Protein AF-M1MSL9-F1 (afdb_monomer_lite)

Structure (mmCIF, N/CA/C/O backbone):
data_AF-M1MSL9-F1
#
_entry.id   AF-M1MSL9-F1
#
loop_
_atom_site.group_PDB
_atom_site.id
_atom_site.type_symbol
_atom_site.label_atom_id
_atom_site.label_alt_id
_atom_site.label_comp_id
_atom_site.label_asym_id
_atom_site.label_entity_id
_atom_site.label_seq_id
_atom_site.pdbx_PDB_ins_code
_atom_site.Cartn_x
_atom_site.Cartn_y
_atom_site.Cartn_z
_atom_site.occupancy
_atom_site.B_iso_or_equiv
_atom_site.auth_seq_id
_atom_site.auth_comp_id
_atom_site.auth_asym_id
_atom_site.auth_atom_id
_atom_site.pdbx_PDB_model_num
ATOM 1 N N . MET A 1 1 ? 29.191 11.723 8.429 1.00 68.50 1 MET A N 1
ATOM 2 C CA . MET A 1 1 ? 28.487 12.866 7.803 1.00 68.50 1 MET A CA 1
ATOM 3 C C . MET A 1 1 ? 27.705 12.462 6.558 1.00 68.50 1 MET A C 1
ATOM 5 O O . MET A 1 1 ? 26.496 12.609 6.571 1.00 68.50 1 MET A O 1
ATOM 9 N N . GLU A 1 2 ? 28.345 11.982 5.485 1.00 81.06 2 GLU A N 1
ATOM 10 C CA . GLU A 1 2 ? 27.638 11.564 4.255 1.00 81.06 2 GLU A CA 1
ATOM 11 C C . GLU A 1 2 ? 26.978 10.184 4.389 1.00 81.06 2 GLU A C 1
ATOM 13 O O . GLU A 1 2 ? 25.802 10.042 4.078 1.00 81.06 2 GLU A O 1
ATOM 18 N N . GLU A 1 3 ? 27.691 9.213 4.961 1.00 82.44 3 GLU A N 1
ATOM 19 C CA . GLU A 1 3 ? 27.155 7.883 5.294 1.00 82.44 3 GLU A CA 1
ATOM 20 C C . GLU A 1 3 ? 25.954 7.958 6.240 1.00 82.44 3 GLU A C 1
ATOM 22 O O . GLU A 1 3 ? 24.895 7.439 5.923 1.00 82.44 3 GLU A O 1
ATOM 27 N N . GLU A 1 4 ? 26.084 8.685 7.354 1.00 83.00 4 GLU A N 1
ATOM 28 C CA . GLU A 1 4 ? 24.986 8.872 8.315 1.00 83.00 4 GLU A CA 1
ATOM 29 C C . GLU A 1 4 ? 23.752 9.490 7.653 1.00 83.00 4 GLU A C 1
ATOM 31 O O . GLU A 1 4 ? 22.634 9.065 7.915 1.00 83.00 4 GLU A O 1
ATOM 36 N N . ARG A 1 5 ? 23.943 10.472 6.764 1.00 84.81 5 ARG A N 1
ATOM 37 C CA . ARG A 1 5 ? 22.840 11.092 6.027 1.00 84.81 5 ARG A CA 1
ATOM 38 C C . ARG A 1 5 ? 22.150 10.088 5.104 1.00 84.81 5 ARG A C 1
ATOM 40 O O . ARG A 1 5 ? 20.929 10.099 5.042 1.00 84.81 5 ARG A O 1
ATOM 47 N N . ASN A 1 6 ? 22.906 9.242 4.408 1.00 84.81 6 ASN A N 1
ATOM 48 C CA . ASN A 1 6 ? 22.334 8.223 3.528 1.00 84.81 6 ASN A CA 1
ATOM 49 C C . ASN A 1 6 ? 21.569 7.162 4.330 1.00 84.81 6 ASN A C 1
ATOM 51 O O . ASN A 1 6 ? 20.435 6.865 3.984 1.00 84.81 6 ASN A O 1
ATOM 55 N N . THR A 1 7 ? 22.114 6.692 5.456 1.00 84.25 7 THR A N 1
ATOM 56 C CA . THR A 1 7 ? 21.397 5.775 6.359 1.00 84.25 7 THR A CA 1
ATOM 57 C C . THR A 1 7 ? 20.079 6.376 6.847 1.00 84.25 7 THR A C 1
ATOM 59 O O . THR A 1 7 ? 19.045 5.722 6.789 1.00 84.25 7 THR A O 1
ATOM 62 N N . TYR A 1 8 ? 20.090 7.646 7.261 1.00 82.62 8 TYR A N 1
ATOM 63 C CA . TYR A 1 8 ? 18.867 8.346 7.663 1.00 82.62 8 TYR A CA 1
ATOM 64 C C . TYR A 1 8 ? 17.841 8.464 6.526 1.00 82.62 8 TYR A C 1
ATOM 66 O O . TYR A 1 8 ? 16.642 8.429 6.785 1.00 82.62 8 TYR A O 1
ATOM 74 N N . LEU A 1 9 ? 18.288 8.649 5.281 1.00 83.56 9 LEU A N 1
ATOM 75 C CA . LEU A 1 9 ? 17.396 8.735 4.123 1.00 83.56 9 LEU A CA 1
ATOM 76 C C . LEU A 1 9 ? 16.785 7.377 3.779 1.00 83.56 9 LEU A C 1
ATOM 78 O O . LEU A 1 9 ? 15.585 7.320 3.530 1.00 83.56 9 LEU A O 1
ATOM 82 N N . ASP A 1 10 ? 17.570 6.304 3.836 1.00 80.19 10 ASP A N 1
ATOM 83 C CA . ASP A 1 10 ? 17.085 4.946 3.588 1.00 80.19 10 ASP A CA 1
ATOM 84 C C . ASP A 1 10 ? 16.043 4.533 4.638 1.00 80.19 10 ASP A C 1
ATOM 86 O O . ASP A 1 10 ? 14.982 4.017 4.288 1.00 80.19 10 ASP A O 1
ATOM 90 N N . GLU A 1 11 ? 16.290 4.841 5.917 1.00 78.38 11 GLU A N 1
ATOM 91 C CA . GLU A 1 11 ? 15.354 4.566 7.020 1.00 78.38 11 GLU A CA 1
ATOM 92 C C . GLU A 1 11 ? 14.036 5.349 6.911 1.00 78.38 11 GLU A C 1
ATOM 94 O O . GLU A 1 11 ? 12.995 4.891 7.387 1.00 78.38 11 GLU A O 1
ATOM 99 N N . LEU A 1 12 ? 14.068 6.532 6.296 1.00 81.69 12 LEU A N 1
ATOM 100 C CA . LEU A 1 12 ? 12.887 7.366 6.065 1.00 81.69 12 LEU A CA 1
ATOM 101 C C . LEU A 1 12 ? 12.241 7.121 4.698 1.00 81.69 12 LEU A C 1
ATOM 103 O O . LEU A 1 12 ? 11.168 7.672 4.434 1.00 81.69 12 LEU A O 1
ATOM 107 N N . SER A 1 13 ? 12.875 6.326 3.832 1.00 82.81 13 SER A N 1
ATOM 108 C CA . SER A 1 13 ? 12.380 6.078 2.484 1.00 82.81 13 SER A CA 1
ATOM 109 C C . SER A 1 13 ? 11.033 5.349 2.523 1.00 82.81 13 SER A C 1
ATOM 111 O O . SER A 1 13 ? 10.752 4.484 3.365 1.00 82.81 13 SER A O 1
ATOM 113 N N . GLY A 1 14 ? 10.148 5.732 1.603 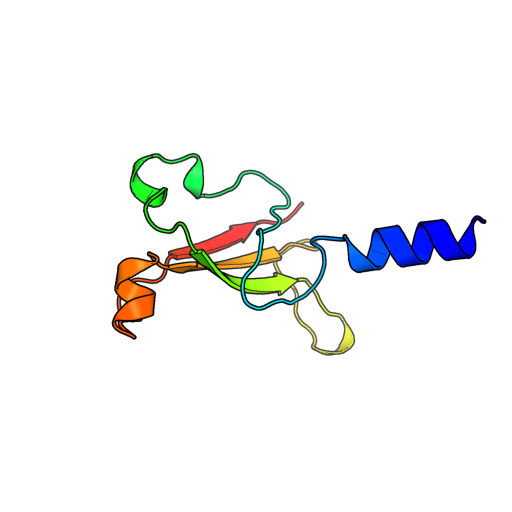1.00 84.12 14 GLY A N 1
ATOM 114 C CA . GLY A 1 14 ? 8.881 5.038 1.377 1.00 84.12 14 GLY A CA 1
ATOM 115 C C . GLY A 1 14 ? 9.026 3.805 0.473 1.00 84.12 14 GLY A C 1
ATOM 116 O O . GLY A 1 14 ? 8.036 3.107 0.242 1.00 84.12 14 GLY A O 1
ATOM 117 N N . ASP A 1 15 ? 10.241 3.553 -0.013 1.00 86.75 15 ASP A N 1
ATOM 118 C CA . ASP A 1 15 ? 10.565 2.591 -1.063 1.00 86.75 15 ASP A CA 1
ATOM 119 C C . ASP A 1 15 ? 10.513 1.147 -0.541 1.00 86.75 15 ASP A C 1
ATOM 121 O O . ASP A 1 15 ? 10.565 0.887 0.670 1.00 86.75 15 ASP A O 1
ATOM 125 N N . GLY A 1 16 ? 10.385 0.187 -1.452 1.00 91.62 16 GLY A N 1
ATOM 126 C CA . GLY A 1 16 ? 10.395 -1.230 -1.121 1.00 91.62 16 GLY A CA 1
ATOM 127 C C . GLY A 1 16 ? 9.064 -1.786 -0.606 1.00 91.62 16 GLY A C 1
ATOM 128 O O . GLY A 1 16 ? 8.064 -1.086 -0.382 1.00 91.62 16 GLY A O 1
ATOM 129 N N . CYS A 1 17 ? 9.063 -3.107 -0.418 1.00 94.44 17 CYS A N 1
ATOM 130 C CA . CYS A 1 17 ? 7.912 -3.858 0.073 1.00 94.44 17 CYS A CA 1
ATOM 131 C C . CYS A 1 17 ? 7.637 -3.562 1.555 1.00 94.44 17 CYS A C 1
ATOM 133 O O . CYS A 1 17 ? 8.550 -3.577 2.381 1.00 94.44 17 CYS A O 1
ATOM 135 N N . ARG A 1 18 ? 6.368 -3.338 1.921 1.00 94.50 18 ARG A N 1
ATOM 136 C CA . ARG A 1 18 ? 5.987 -2.968 3.298 1.00 94.50 18 ARG A CA 1
ATOM 137 C C . ARG A 1 18 ? 4.542 -3.291 3.648 1.00 94.50 18 ARG A C 1
ATOM 139 O O . ARG A 1 18 ? 3.682 -3.400 2.780 1.00 94.50 18 ARG A O 1
ATOM 146 N N . ILE A 1 19 ? 4.282 -3.383 4.949 1.00 97.06 19 ILE A N 1
ATOM 147 C CA . ILE A 1 19 ? 2.948 -3.512 5.542 1.00 97.06 19 ILE A CA 1
ATOM 148 C C . ILE A 1 19 ? 2.662 -2.230 6.321 1.00 97.06 19 ILE A C 1
ATOM 150 O O . ILE A 1 19 ? 3.456 -1.845 7.181 1.00 97.06 19 ILE A O 1
ATOM 154 N N . GLY A 1 20 ? 1.526 -1.584 6.057 1.00 95.62 20 GLY A N 1
ATOM 155 C CA . GLY A 1 20 ? 1.202 -0.309 6.695 1.00 95.62 20 GLY A CA 1
ATOM 156 C C . GLY A 1 20 ? 2.077 0.860 6.232 1.00 95.62 20 GLY A C 1
ATOM 157 O O . GLY A 1 20 ? 2.847 0.765 5.278 1.00 95.62 20 GLY A O 1
ATOM 158 N N . GLY A 1 21 ? 1.949 1.985 6.937 1.00 93.50 21 GLY A N 1
ATOM 159 C CA . GLY A 1 21 ? 2.664 3.221 6.622 1.00 93.50 21 GLY A CA 1
ATOM 160 C C . GLY A 1 21 ? 2.023 4.023 5.486 1.00 93.50 21 GLY A C 1
ATOM 161 O O . GLY A 1 21 ? 0.840 3.866 5.179 1.00 93.50 21 GLY A O 1
ATOM 162 N N . TYR A 1 22 ? 2.810 4.919 4.890 1.00 94.19 22 TYR A N 1
ATOM 163 C CA . TYR A 1 22 ? 2.385 5.736 3.754 1.00 94.19 22 TYR A CA 1
ATOM 164 C C . TYR A 1 22 ? 2.771 5.056 2.434 1.00 94.19 22 TYR A C 1
ATOM 166 O O . TYR A 1 22 ? 3.904 4.583 2.327 1.00 94.19 22 TYR A O 1
ATOM 174 N N . PRO A 1 23 ? 1.858 4.996 1.446 1.00 95.44 23 PRO A N 1
ATOM 175 C CA . PRO A 1 23 ? 2.147 4.393 0.151 1.00 95.44 23 PRO A CA 1
ATOM 176 C C . PRO A 1 23 ? 3.013 5.293 -0.730 1.00 95.44 23 PRO A C 1
ATOM 178 O O . PRO A 1 23 ? 2.919 6.521 -0.654 1.00 95.44 23 PRO A O 1
ATOM 181 N N . ILE A 1 24 ? 3.758 4.655 -1.625 1.00 95.31 24 ILE A N 1
ATOM 182 C CA . ILE A 1 24 ? 4.376 5.265 -2.801 1.00 95.31 24 ILE A CA 1
ATOM 183 C C . ILE A 1 24 ? 3.590 4.882 -4.059 1.00 95.31 24 ILE A C 1
ATOM 185 O O . ILE A 1 24 ? 2.996 3.804 -4.132 1.00 95.31 24 ILE A O 1
ATOM 189 N N . PHE A 1 25 ? 3.602 5.798 -5.027 1.00 95.44 25 PHE A N 1
ATOM 190 C CA . PHE A 1 25 ? 3.063 5.652 -6.376 1.00 95.44 25 PHE A CA 1
ATOM 191 C C . PHE A 1 25 ? 4.104 6.177 -7.365 1.00 95.44 25 PHE A C 1
ATOM 193 O O . PHE A 1 25 ? 4.770 7.174 -7.066 1.00 95.44 25 PHE A O 1
ATOM 200 N N . VAL A 1 26 ? 4.236 5.538 -8.526 1.00 94.81 26 VAL A N 1
ATOM 201 C CA . VAL A 1 26 ? 5.084 6.056 -9.612 1.00 94.81 26 VAL A CA 1
ATOM 202 C C . VAL A 1 26 ? 4.355 7.162 -10.380 1.00 94.81 26 VAL A C 1
ATOM 204 O O . VAL A 1 26 ? 4.970 8.131 -10.826 1.00 94.81 26 VAL A O 1
ATOM 207 N N . GLN A 1 27 ? 3.033 7.039 -10.500 1.00 94.56 27 GLN A N 1
ATOM 208 C CA . GLN A 1 27 ? 2.147 8.007 -11.134 1.00 94.56 27 GLN A CA 1
ATOM 209 C C . GLN A 1 27 ? 1.262 8.687 -10.074 1.00 94.56 27 GLN A C 1
ATOM 211 O O . GLN A 1 27 ? 1.759 9.283 -9.117 1.00 94.56 27 GLN A O 1
ATOM 216 N N . TYR A 1 28 ? -0.060 8.641 -10.253 1.00 93.75 28 TYR A N 1
ATOM 217 C CA . TYR A 1 28 ? -1.038 9.246 -9.357 1.00 93.75 28 TYR A CA 1
ATOM 218 C C . TYR A 1 28 ? -1.681 8.184 -8.473 1.00 93.75 28 TYR A C 1
ATOM 220 O O . TYR A 1 28 ? -2.079 7.116 -8.936 1.00 93.75 28 TYR A O 1
ATOM 228 N N . GLY A 1 29 ? -1.850 8.506 -7.191 1.00 93.31 29 GLY A N 1
ATOM 229 C CA . GLY A 1 29 ? -2.523 7.607 -6.265 1.00 93.31 29 GLY A CA 1
ATOM 230 C C . GLY A 1 29 ? -4.010 7.437 -6.617 1.00 93.31 29 GLY A C 1
ATOM 231 O O . GLY A 1 29 ? -4.696 8.423 -6.896 1.00 93.31 29 GLY A O 1
ATOM 232 N N . PRO A 1 30 ? -4.586 6.227 -6.487 1.00 92.94 30 PRO A N 1
ATOM 233 C CA . PRO A 1 30 ? -5.987 5.964 -6.843 1.00 92.94 30 PRO A CA 1
ATOM 234 C C . PRO A 1 30 ? -6.976 6.772 -5.984 1.00 92.94 30 PRO A C 1
ATOM 236 O O . PRO A 1 30 ? -8.119 7.001 -6.370 1.00 92.94 30 PRO A O 1
ATOM 239 N N . ARG A 1 31 ? -6.529 7.244 -4.814 1.00 93.44 31 ARG A N 1
ATOM 240 C CA . ARG A 1 31 ? -7.320 8.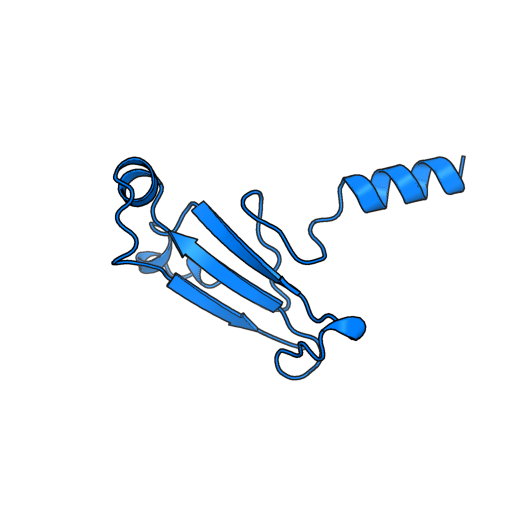012 -3.838 1.00 93.44 31 ARG A CA 1
ATOM 241 C C . ARG A 1 31 ? -7.469 9.494 -4.198 1.00 93.44 31 ARG A C 1
ATOM 243 O O . ARG A 1 31 ? -8.083 10.245 -3.440 1.00 93.44 31 ARG A O 1
ATOM 250 N N . GLU A 1 32 ? -6.938 9.925 -5.343 1.00 93.12 32 GLU A N 1
ATOM 251 C CA . GLU A 1 32 ? -7.353 11.188 -5.963 1.00 93.12 32 GLU A CA 1
ATOM 252 C C . GLU A 1 32 ? -8.829 11.147 -6.380 1.00 93.12 32 GLU A C 1
ATOM 254 O O . GLU A 1 32 ? -9.520 12.163 -6.285 1.00 93.12 32 GLU A O 1
ATOM 259 N N . ASN A 1 33 ? -9.343 9.960 -6.733 1.00 94.06 33 ASN A N 1
ATOM 260 C CA . ASN A 1 33 ? -10.775 9.727 -6.858 1.00 94.06 33 ASN A CA 1
ATOM 261 C C . ASN A 1 33 ? -11.432 9.776 -5.468 1.00 94.06 33 ASN A C 1
ATOM 263 O O . ASN A 1 33 ? -11.100 8.989 -4.578 1.00 94.06 33 ASN A O 1
ATOM 267 N N . GLU A 1 34 ? -12.394 10.685 -5.293 1.00 94.94 34 GLU A N 1
ATOM 268 C CA . GLU A 1 34 ? -13.078 10.902 -4.017 1.00 94.94 34 GLU A CA 1
ATOM 269 C C . GLU A 1 34 ? -13.791 9.651 -3.495 1.00 94.94 34 GLU A C 1
ATOM 271 O O . GLU A 1 34 ? -13.808 9.425 -2.286 1.00 94.94 34 GLU A O 1
ATOM 276 N N . GLU A 1 35 ? -14.306 8.803 -4.389 1.00 94.94 35 GLU A N 1
ATOM 277 C CA . GLU A 1 35 ? -14.978 7.547 -4.033 1.00 94.94 35 GLU A CA 1
ATOM 278 C C . GLU A 1 35 ? -14.016 6.518 -3.423 1.00 94.94 35 GLU A C 1
ATOM 280 O O . GLU A 1 35 ? -14.434 5.646 -2.665 1.00 94.94 35 GLU A O 1
ATOM 285 N N . LEU A 1 36 ? -12.718 6.629 -3.724 1.00 97.25 36 LEU A N 1
ATOM 286 C CA . LEU A 1 36 ? -11.683 5.711 -3.249 1.00 97.25 36 LEU A CA 1
ATOM 287 C C . LEU A 1 36 ? -10.966 6.214 -1.990 1.00 97.25 36 LEU A C 1
ATOM 289 O O . LEU A 1 36 ? -10.179 5.476 -1.397 1.00 97.25 36 LEU A O 1
ATOM 293 N N . ARG A 1 37 ? -11.253 7.438 -1.526 1.00 96.56 37 ARG A N 1
ATOM 294 C CA . ARG A 1 37 ? -10.629 8.012 -0.319 1.00 96.56 37 ARG A CA 1
ATOM 295 C C . ARG A 1 37 ? -10.929 7.228 0.957 1.00 96.56 37 ARG A C 1
ATOM 297 O O . ARG A 1 37 ? -10.154 7.320 1.900 1.00 96.56 37 ARG A O 1
ATOM 304 N N . THR A 1 38 ? -12.011 6.447 0.986 1.00 97.62 38 THR A N 1
ATOM 305 C CA . THR A 1 38 ? -12.347 5.589 2.133 1.00 97.62 38 THR A CA 1
ATOM 306 C C . THR A 1 38 ? -11.372 4.428 2.317 1.00 97.62 38 THR A C 1
ATOM 308 O O . THR A 1 38 ? -11.349 3.843 3.392 1.00 97.62 38 THR A O 1
ATOM 311 N N . PHE A 1 39 ? -10.571 4.074 1.309 1.00 98.44 39 PHE A N 1
ATOM 312 C CA . PHE A 1 39 ? -9.484 3.099 1.438 1.00 98.44 39 PHE A CA 1
ATOM 313 C C . PHE A 1 39 ? -8.228 3.790 2.002 1.00 98.44 39 PHE A C 1
ATOM 315 O O . PHE A 1 39 ? -7.200 3.957 1.342 1.00 98.44 39 PHE A O 1
ATOM 322 N N . ASP A 1 40 ? -8.355 4.297 3.222 1.00 97.31 40 ASP A N 1
ATOM 323 C CA . ASP A 1 40 ? -7.390 5.178 3.885 1.00 97.31 40 ASP A CA 1
ATOM 324 C C . ASP A 1 40 ? -6.121 4.465 4.377 1.00 97.31 40 ASP A C 1
ATOM 326 O O . ASP A 1 40 ? -5.066 5.094 4.495 1.00 97.31 40 ASP A O 1
ATOM 330 N N . THR A 1 41 ? -6.185 3.152 4.576 1.00 98.19 41 THR A N 1
ATOM 331 C CA . THR A 1 41 ? -5.137 2.371 5.227 1.00 98.19 41 THR A CA 1
ATOM 332 C C . THR A 1 41 ? -4.393 1.501 4.218 1.00 98.19 41 THR A C 1
ATOM 334 O O . THR A 1 41 ? -5.000 0.672 3.541 1.00 98.19 41 THR A O 1
ATOM 337 N N . LEU A 1 42 ? -3.067 1.653 4.122 1.00 98.31 42 LEU A N 1
ATOM 338 C CA . LEU A 1 42 ? -2.216 0.741 3.353 1.00 98.31 42 LEU A CA 1
ATOM 339 C C . LEU A 1 42 ? -2.117 -0.601 4.088 1.00 98.31 42 LEU A C 1
ATOM 341 O O . LEU A 1 42 ? -1.649 -0.656 5.221 1.00 98.31 42 LEU A O 1
ATOM 345 N N . LEU A 1 43 ? -2.539 -1.686 3.446 1.00 98.44 43 LEU A N 1
ATOM 346 C CA . LEU A 1 43 ? -2.331 -3.043 3.951 1.00 98.44 43 LEU A CA 1
ATOM 347 C C . LEU A 1 43 ? -0.967 -3.579 3.542 1.00 98.44 43 LEU A C 1
ATOM 349 O O . LEU A 1 43 ? -0.217 -4.070 4.380 1.00 98.44 43 LEU A O 1
ATOM 353 N N . LEU A 1 44 ? -0.665 -3.493 2.250 1.00 98.44 44 LEU A N 1
ATOM 354 C CA . LEU A 1 44 ? 0.530 -4.068 1.653 1.00 98.44 44 LEU A CA 1
ATOM 355 C C . LEU A 1 44 ? 0.954 -3.218 0.463 1.00 98.44 44 LEU A C 1
ATOM 357 O O . LEU A 1 44 ? 0.127 -2.877 -0.380 1.00 98.44 44 LEU A O 1
ATOM 361 N N . GLN A 1 45 ? 2.241 -2.927 0.383 1.00 98.00 45 GLN A N 1
ATOM 362 C CA . GLN A 1 45 ? 2.899 -2.405 -0.802 1.00 98.00 45 GLN A CA 1
ATOM 363 C C . GLN A 1 45 ? 3.938 -3.422 -1.259 1.00 98.00 45 GLN A C 1
ATOM 365 O O . GLN A 1 45 ? 4.689 -3.958 -0.442 1.00 98.00 45 GLN A O 1
ATOM 370 N N . LEU A 1 46 ? 3.949 -3.675 -2.560 1.00 97.12 46 LEU A N 1
ATOM 371 C CA . LEU A 1 46 ? 4.888 -4.541 -3.242 1.00 97.12 46 LEU A CA 1
ATOM 372 C C . LEU A 1 46 ? 5.614 -3.707 -4.287 1.00 97.12 46 LEU A C 1
ATOM 374 O O . LEU A 1 46 ? 5.004 -3.262 -5.257 1.00 97.12 46 LEU A O 1
ATOM 378 N N . ASP A 1 47 ? 6.895 -3.490 -4.043 1.00 95.06 47 ASP A N 1
ATOM 379 C CA . ASP A 1 47 ? 7.800 -2.862 -4.997 1.00 95.06 47 ASP A CA 1
ATOM 380 C C . ASP A 1 47 ? 8.407 -3.928 -5.915 1.00 95.06 47 ASP A C 1
ATOM 382 O O . ASP A 1 47 ? 8.337 -5.127 -5.615 1.00 95.06 47 ASP A O 1
ATOM 386 N N . CYS A 1 48 ? 8.990 -3.509 -7.033 1.00 92.81 48 CYS A N 1
ATOM 387 C CA . CYS A 1 48 ? 9.742 -4.427 -7.876 1.00 92.81 48 CYS A CA 1
ATOM 388 C C . CYS A 1 48 ? 10.943 -4.984 -7.104 1.00 92.81 48 CYS A C 1
ATOM 390 O O . CYS A 1 48 ? 11.704 -4.243 -6.488 1.00 92.81 48 CYS A O 1
ATOM 392 N N . GLU A 1 49 ? 11.123 -6.301 -7.163 1.00 93.00 49 GLU A N 1
ATOM 393 C CA . GLU A 1 49 ? 12.196 -7.002 -6.462 1.00 93.00 49 GLU A CA 1
ATOM 394 C C . GLU A 1 49 ? 12.788 -8.067 -7.383 1.00 93.00 49 GLU A C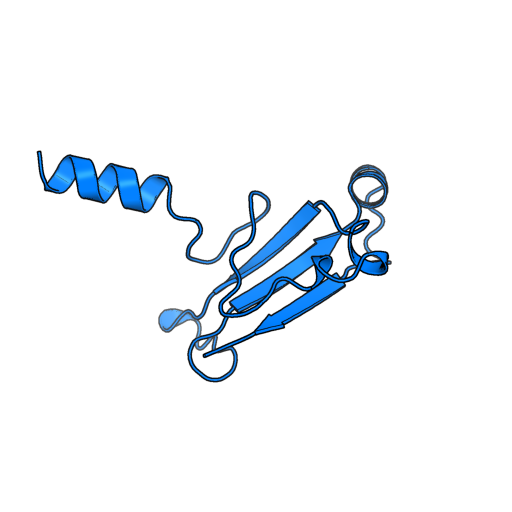 1
ATOM 396 O O . GLU A 1 49 ? 12.097 -8.993 -7.817 1.00 93.00 49 GLU A O 1
ATOM 401 N N . TYR A 1 50 ? 14.080 -7.933 -7.675 1.00 90.25 50 TYR A N 1
ATOM 402 C CA . TYR A 1 50 ? 14.787 -8.798 -8.612 1.00 90.25 50 TYR A CA 1
ATOM 403 C C . TYR A 1 50 ? 14.986 -10.203 -8.041 1.00 90.25 50 TYR A C 1
ATOM 405 O O . TYR A 1 50 ? 14.830 -11.181 -8.765 1.00 90.25 50 TYR A O 1
ATOM 413 N N . GLU A 1 51 ? 15.282 -10.330 -6.743 1.00 93.38 51 GLU A N 1
ATOM 414 C CA . GLU A 1 51 ? 15.502 -11.646 -6.119 1.00 93.38 51 GLU A CA 1
ATOM 415 C C . GLU A 1 51 ? 14.237 -12.518 -6.102 1.00 93.38 51 GLU A C 1
ATOM 417 O O . GLU A 1 51 ? 14.320 -13.747 -6.075 1.00 93.38 51 GLU A O 1
ATOM 422 N N . CYS A 1 52 ? 13.068 -11.877 -6.137 1.00 92.81 52 CYS A N 1
ATOM 423 C CA . CYS A 1 52 ? 11.759 -12.521 -6.113 1.00 92.81 52 CYS A CA 1
ATOM 424 C C . CYS A 1 52 ? 11.114 -12.644 -7.504 1.00 92.81 52 CYS A C 1
ATOM 426 O O . CYS A 1 52 ? 9.964 -13.079 -7.580 1.00 92.81 52 CYS A O 1
ATOM 428 N N . ASP A 1 53 ? 11.804 -12.235 -8.578 1.00 95.12 53 ASP A N 1
ATOM 429 C CA . ASP A 1 53 ? 11.243 -12.099 -9.932 1.00 95.12 53 ASP A CA 1
ATOM 430 C C . ASP A 1 53 ? 9.908 -11.314 -9.948 1.00 95.12 53 ASP A C 1
ATOM 432 O O . ASP A 1 53 ? 8.965 -11.642 -10.675 1.00 95.12 53 ASP A O 1
ATOM 436 N N . LEU A 1 54 ? 9.808 -10.272 -9.115 1.00 95.12 54 LEU A N 1
ATOM 437 C CA . LEU A 1 54 ? 8.604 -9.463 -8.952 1.00 95.12 54 LEU A CA 1
ATOM 438 C C . LEU A 1 54 ? 8.722 -8.171 -9.762 1.00 95.12 54 LEU A C 1
ATOM 440 O O . LEU A 1 54 ? 9.576 -7.332 -9.486 1.00 95.12 54 LEU A O 1
ATOM 444 N N . MET A 1 55 ? 7.842 -8.006 -10.750 1.00 95.19 55 MET A N 1
ATOM 445 C CA . MET A 1 55 ? 7.842 -6.855 -11.653 1.00 95.19 55 MET A CA 1
ATOM 446 C C . MET A 1 55 ? 6.417 -6.386 -11.947 1.00 95.19 55 MET A C 1
ATOM 448 O O . MET A 1 55 ? 5.563 -7.182 -12.345 1.00 95.19 55 MET A O 1
ATOM 452 N N . PHE A 1 56 ? 6.184 -5.081 -11.823 1.00 95.81 56 PHE A N 1
ATOM 453 C CA . PHE A 1 56 ? 4.940 -4.425 -12.221 1.00 95.81 56 PHE A CA 1
ATOM 454 C C . PHE A 1 56 ? 5.204 -3.506 -13.416 1.00 95.81 56 PHE A C 1
ATOM 456 O O . PHE A 1 56 ? 5.633 -2.371 -13.252 1.00 95.81 56 PHE A O 1
ATOM 463 N N . GLY A 1 57 ? 4.962 -3.996 -14.635 1.00 95.38 57 GLY A N 1
ATOM 464 C CA . GLY A 1 57 ? 5.204 -3.215 -15.853 1.00 95.38 57 GLY A CA 1
ATOM 465 C C . GLY A 1 57 ? 6.681 -2.851 -16.029 1.00 95.38 57 GLY A C 1
ATOM 466 O O . GLY A 1 57 ? 7.528 -3.741 -16.040 1.00 95.38 57 GLY A O 1
ATOM 467 N N . ASP A 1 58 ? 6.966 -1.558 -16.187 1.00 94.56 58 ASP A N 1
ATOM 468 C CA . 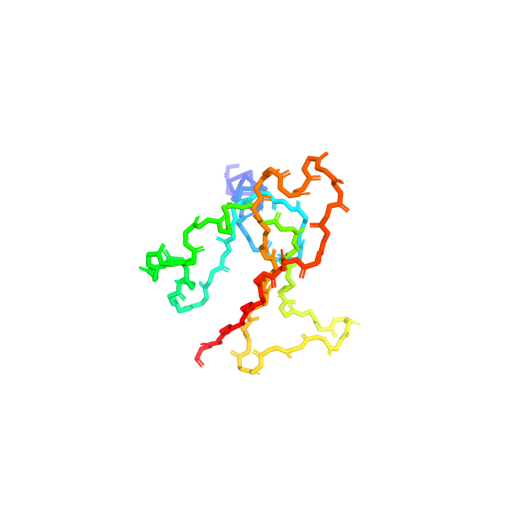ASP A 1 58 ? 8.321 -1.009 -16.327 1.00 94.56 58 ASP A CA 1
ATOM 469 C C . ASP A 1 58 ? 8.810 -0.420 -14.992 1.00 94.56 58 ASP A C 1
ATOM 471 O O . ASP A 1 58 ? 8.815 0.794 -14.791 1.00 94.56 58 ASP A O 1
ATOM 475 N N . GLY A 1 59 ? 9.127 -1.293 -14.028 1.00 92.56 59 GLY A N 1
ATOM 476 C CA . GLY A 1 59 ? 9.653 -0.882 -12.717 1.00 92.56 59 GLY A CA 1
ATOM 477 C C . GLY A 1 59 ? 8.627 -0.174 -11.827 1.00 92.56 59 GLY A C 1
ATOM 478 O O . GLY A 1 59 ? 8.921 0.862 -11.239 1.00 92.56 59 GLY A O 1
ATOM 479 N N . GLY A 1 60 ? 7.402 -0.693 -11.792 1.00 95.38 60 GLY A N 1
ATOM 480 C CA . GLY A 1 60 ? 6.283 -0.122 -11.052 1.00 95.38 60 GLY A CA 1
ATOM 481 C C . GLY A 1 60 ? 6.106 -0.611 -9.617 1.00 95.38 60 GLY A C 1
ATOM 482 O O . GLY A 1 60 ? 6.899 -1.384 -9.086 1.00 95.38 60 GLY A O 1
ATOM 483 N N . ILE A 1 61 ? 4.994 -0.205 -9.009 1.00 96.94 61 ILE A N 1
ATOM 484 C CA . ILE A 1 61 ? 4.631 -0.558 -7.637 1.00 96.94 61 ILE A CA 1
ATOM 485 C C . ILE A 1 61 ? 3.170 -0.987 -7.557 1.00 96.94 61 ILE A C 1
ATOM 487 O O . ILE A 1 61 ? 2.310 -0.487 -8.282 1.00 96.94 61 ILE A O 1
ATOM 491 N N . ALA A 1 62 ? 2.876 -1.925 -6.662 1.00 97.62 62 ALA A N 1
ATOM 492 C CA . ALA A 1 62 ? 1.522 -2.356 -6.354 1.00 97.62 62 ALA A CA 1
ATOM 493 C C . ALA A 1 62 ? 1.168 -2.071 -4.898 1.00 97.62 62 ALA A C 1
ATOM 495 O O . ALA A 1 62 ? 1.978 -2.251 -3.989 1.00 97.62 62 ALA A O 1
ATOM 496 N N . ASN A 1 63 ? -0.082 -1.690 -4.656 1.00 98.31 63 ASN A N 1
ATOM 497 C CA . ASN A 1 63 ? -0.590 -1.394 -3.327 1.00 98.31 63 ASN A CA 1
ATOM 498 C C . ASN A 1 63 ? -1.958 -2.049 -3.107 1.00 98.31 63 ASN A C 1
ATOM 500 O O . ASN A 1 63 ? -2.804 -2.115 -4.002 1.00 98.31 63 ASN A O 1
ATOM 504 N N . PHE A 1 64 ? -2.196 -2.459 -1.868 1.00 98.69 64 PHE A N 1
ATOM 505 C CA . PHE A 1 64 ? -3.477 -2.930 -1.368 1.00 98.69 64 PHE A CA 1
ATOM 506 C C . PHE A 1 64 ? -3.920 -2.011 -0.239 1.00 98.69 64 PHE A C 1
ATOM 508 O O . PHE A 1 64 ? -3.196 -1.846 0.743 1.00 98.69 64 PHE A O 1
ATOM 515 N N . PHE A 1 65 ? -5.110 -1.438 -0.356 1.00 98.69 65 PHE A N 1
ATOM 516 C CA . PHE A 1 65 ? -5.681 -0.534 0.633 1.00 98.69 65 PHE A CA 1
ATOM 517 C C . PHE A 1 65 ? -6.985 -1.076 1.205 1.00 98.69 65 PHE A C 1
ATOM 519 O O . PHE A 1 65 ? -7.741 -1.771 0.528 1.00 98.69 65 PHE A O 1
ATOM 526 N N . ILE A 1 66 ? -7.281 -0.703 2.442 1.00 98.75 66 ILE A N 1
ATOM 527 C CA . ILE A 1 66 ? -8.517 -1.037 3.151 1.00 98.75 66 ILE A CA 1
ATOM 528 C C . ILE A 1 66 ? -9.050 0.205 3.861 1.00 98.75 66 ILE A C 1
ATOM 530 O O . ILE A 1 66 ? -8.302 1.146 4.121 1.00 98.75 66 ILE A O 1
ATOM 534 N N . ASN A 1 67 ? -10.342 0.208 4.176 1.00 98.44 67 ASN A N 1
ATOM 535 C CA . ASN A 1 67 ? -10.887 1.152 5.140 1.00 98.44 67 ASN A CA 1
ATOM 536 C C . ASN A 1 67 ? -10.473 0.754 6.568 1.00 98.44 67 ASN A C 1
ATOM 538 O O . ASN A 1 67 ? -10.594 -0.413 6.942 1.00 98.44 67 ASN A O 1
ATOM 542 N N . GLU A 1 68 ? -10.030 1.711 7.383 1.00 98.19 68 GLU A N 1
ATOM 543 C CA . GLU A 1 68 ? -9.582 1.455 8.759 1.00 98.19 68 GLU A CA 1
ATOM 544 C C . GLU A 1 68 ? -10.635 0.714 9.613 1.00 98.19 68 GLU A C 1
ATOM 546 O O . GLU A 1 68 ? -10.301 -0.169 10.407 1.00 98.19 68 GLU A O 1
ATOM 551 N N . GLU A 1 69 ? -11.925 1.021 9.438 1.00 98.50 69 GLU A N 1
ATOM 552 C CA . GLU A 1 69 ? -13.005 0.384 10.202 1.00 98.50 69 GLU A CA 1
ATOM 553 C C . GLU A 1 69 ? -13.255 -1.067 9.784 1.00 98.50 69 GLU A C 1
ATOM 555 O O . GLU A 1 69 ? -13.653 -1.885 10.619 1.00 98.50 69 GLU A O 1
ATOM 560 N N . ASP A 1 70 ? -13.010 -1.405 8.519 1.00 98.62 70 ASP A N 1
ATOM 561 C CA . ASP A 1 70 ? -13.078 -2.785 8.032 1.00 98.62 70 ASP A CA 1
ATOM 562 C C . ASP A 1 70 ? -11.851 -3.579 8.522 1.0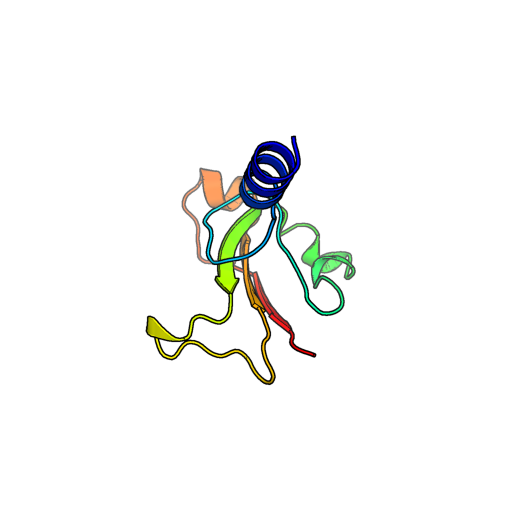0 98.62 70 ASP A C 1
ATOM 564 O O . ASP A 1 70 ? -11.995 -4.713 8.987 1.00 98.62 70 ASP A O 1
ATOM 568 N N . LEU A 1 71 ? -10.667 -2.950 8.587 1.00 98.44 71 LEU A N 1
ATOM 569 C CA . LEU A 1 71 ? -9.467 -3.549 9.188 1.00 98.44 71 LEU A CA 1
ATOM 570 C C . LEU A 1 71 ? -9.664 -3.891 10.672 1.00 98.44 71 LEU A C 1
ATOM 572 O O . LEU A 1 71 ? -9.339 -5.001 11.095 1.00 98.44 71 LEU A O 1
ATOM 576 N N . LYS A 1 72 ? -10.249 -2.983 11.466 1.00 98.44 72 LYS A N 1
ATOM 577 C CA . LYS A 1 72 ? -10.568 -3.233 12.889 1.00 98.44 72 LYS A CA 1
ATOM 578 C C . LYS A 1 72 ? -11.508 -4.424 13.085 1.00 98.44 72 LYS A C 1
ATOM 580 O O . LYS A 1 72 ? -11.436 -5.100 14.110 1.00 98.44 72 LYS A O 1
ATOM 585 N N . LYS A 1 73 ? -12.388 -4.682 12.114 1.00 98.69 73 LYS A N 1
ATOM 586 C CA . LYS A 1 73 ? -13.329 -5.814 12.115 1.00 98.69 73 LYS A CA 1
ATOM 587 C C . LYS A 1 73 ? -12.744 -7.087 11.505 1.00 98.69 73 LYS A C 1
ATOM 589 O O . LYS A 1 73 ? -13.428 -8.107 11.512 1.00 98.69 73 LYS A O 1
ATOM 594 N N . LEU A 1 74 ? -11.505 -7.038 11.008 1.00 98.31 74 LEU A N 1
ATOM 595 C CA . LEU A 1 74 ? -10.870 -8.110 10.238 1.00 98.31 74 LEU A CA 1
ATOM 596 C C . LEU A 1 74 ? -11.679 -8.494 8.983 1.00 98.31 74 LEU A C 1
ATOM 598 O O . LEU A 1 74 ? -11.664 -9.648 8.555 1.00 98.31 74 LEU A O 1
ATOM 602 N N . ASP A 1 75 ? -12.400 -7.533 8.402 1.00 98.62 75 ASP A N 1
ATOM 603 C CA . ASP A 1 75 ? -13.210 -7.723 7.202 1.00 98.62 75 ASP A CA 1
ATOM 604 C C . ASP A 1 75 ? -12.421 -7.313 5.955 1.00 98.62 75 ASP A C 1
ATOM 606 O O . ASP A 1 75 ? -12.388 -6.153 5.557 1.00 98.62 75 ASP A O 1
ATOM 610 N N . PHE A 1 76 ? -11.791 -8.292 5.310 1.00 98.44 76 PHE A N 1
ATOM 611 C CA . PHE A 1 76 ? -11.016 -8.087 4.082 1.00 98.44 76 PHE A CA 1
ATOM 612 C C . PHE A 1 76 ? -11.849 -8.293 2.806 1.00 98.44 76 PHE A C 1
ATOM 614 O O . PHE A 1 76 ? -11.288 -8.473 1.727 1.00 98.44 76 PHE A O 1
ATOM 621 N N . THR A 1 77 ? -13.187 -8.289 2.889 1.00 98.31 77 THR A N 1
ATOM 622 C CA . THR A 1 77 ? -14.045 -8.441 1.695 1.00 98.31 77 THR A CA 1
ATOM 623 C C . THR A 1 77 ? -13.991 -7.231 0.761 1.00 98.31 77 THR A C 1
ATOM 625 O O . THR A 1 77 ? -14.352 -7.344 -0.412 1.00 98.31 77 THR A O 1
ATOM 628 N N . LYS A 1 78 ? -13.510 -6.084 1.258 1.00 98.00 78 LYS A N 1
ATOM 629 C CA . LYS A 1 78 ? -13.312 -4.846 0.500 1.00 98.00 78 LYS A CA 1
ATOM 630 C C . LYS A 1 78 ? -11.860 -4.400 0.599 1.00 98.00 78 LYS A C 1
ATOM 632 O O . LYS A 1 78 ? -11.458 -3.758 1.563 1.00 98.00 78 LYS A O 1
ATOM 637 N N . VAL A 1 79 ? -11.087 -4.702 -0.433 1.00 98.38 79 VAL A N 1
ATOM 638 C CA . VAL A 1 79 ? -9.706 -4.236 -0.571 1.00 98.38 79 VAL A CA 1
ATOM 639 C C . VAL A 1 79 ? -9.570 -3.563 -1.927 1.00 98.38 79 VAL A C 1
ATOM 641 O O . VAL A 1 79 ? -9.960 -4.126 -2.949 1.00 98.38 79 VAL A O 1
ATOM 644 N N . LEU A 1 80 ? -9.030 -2.348 -1.931 1.00 98.50 80 LEU A N 1
ATOM 645 C CA . LEU A 1 80 ? -8.669 -1.637 -3.147 1.00 98.50 80 LEU A CA 1
ATOM 646 C C . LEU A 1 80 ? -7.275 -2.087 -3.572 1.00 98.50 80 LEU A C 1
ATOM 648 O O . LEU A 1 80 ? -6.307 -1.881 -2.846 1.00 98.50 80 LEU A O 1
ATOM 652 N N . TYR A 1 81 ? -7.182 -2.675 -4.756 1.00 98.12 81 TYR A N 1
ATOM 653 C CA . TYR A 1 81 ? -5.917 -2.991 -5.404 1.00 98.12 81 TYR A CA 1
ATOM 654 C C . TYR A 1 81 ? -5.576 -1.910 -6.435 1.00 98.12 81 TYR A C 1
ATOM 656 O O . TYR A 1 81 ? -6.433 -1.518 -7.228 1.00 98.12 81 TYR A O 1
ATOM 664 N N . ASN A 1 82 ? -4.330 -1.446 -6.418 1.00 97.75 82 ASN A N 1
ATOM 665 C CA . ASN A 1 82 ? -3.765 -0.504 -7.377 1.00 97.75 82 ASN A CA 1
ATOM 666 C C . ASN A 1 82 ? -2.378 -0.972 -7.815 1.00 97.75 82 ASN A C 1
ATOM 668 O O . ASN A 1 82 ? -1.647 -1.546 -7.010 1.00 97.75 82 ASN A O 1
ATOM 672 N N . TRP A 1 83 ? -2.005 -0.671 -9.054 1.00 97.38 83 TRP A N 1
ATOM 673 C CA . TRP A 1 83 ? -0.614 -0.695 -9.486 1.00 97.38 83 TRP A CA 1
ATOM 674 C C . TRP A 1 83 ? -0.384 0.369 -10.560 1.00 97.38 83 TRP A C 1
ATOM 676 O O . TRP A 1 83 ? -1.295 0.668 -11.335 1.00 97.38 83 TRP A O 1
ATOM 686 N N . ASP A 1 84 ? 0.820 0.927 -10.597 1.00 96.69 84 ASP A N 1
ATOM 687 C CA . ASP A 1 84 ? 1.285 1.839 -11.641 1.00 96.69 84 ASP A CA 1
ATOM 688 C C . ASP A 1 84 ? 2.770 1.598 -11.951 1.00 96.69 84 ASP A C 1
ATOM 690 O O . ASP A 1 84 ? 3.455 0.887 -11.219 1.00 96.69 84 ASP A O 1
ATOM 694 N N . CYS A 1 85 ? 3.253 2.118 -13.080 1.00 96.12 85 CYS A N 1
ATOM 695 C CA . CYS A 1 85 ? 4.656 2.035 -13.494 1.00 96.12 85 CYS A CA 1
ATOM 696 C C . CYS A 1 85 ? 5.079 3.295 -14.262 1.00 96.12 85 CYS A C 1
ATO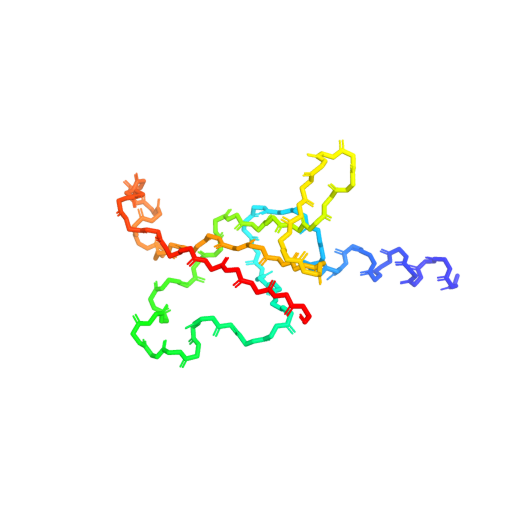M 698 O O . CYS A 1 85 ? 4.249 4.184 -14.484 1.00 96.12 85 CYS A O 1
ATOM 700 N N . CYS A 1 86 ? 6.359 3.377 -14.642 1.00 87.94 86 CYS A N 1
ATOM 701 C CA . CYS A 1 86 ? 6.876 4.465 -15.477 1.00 87.94 86 CYS A CA 1
ATOM 702 C C . CYS A 1 86 ? 6.204 4.519 -16.859 1.00 87.94 86 CYS A C 1
ATOM 704 O O . CYS A 1 86 ? 5.741 3.460 -17.350 1.00 87.94 86 CYS A O 1
#

Radius of gyration: 14.65 Å; chains: 1; bounding box: 44×25×29 Å

Organism: NCBI:txid931276

InterPro domains:
  IPR015315 Protein of unknown function DUF1963 [PF09234] (4-85)
  IPR035948 YwqG-like superfamily [SSF103032] (3-86)

Foldseek 3Di:
DVVVVVVVCVVVDQDAKDAWDDHDFPDDDPVVPVVCVQLVIWGIKHFDDVVVNDDDPARKIKTKTHHPVCVVVVNPVDIDIDMDDD

Secondary structure (DSSP, 8-state):
-HHHHHHHHHHH---SSBSSS----SS--GGGSGGGTT--EEEEEEE-BTTTTB--TTT-EEEEEE-HHHHHTT-TT--EEEEE--

Sequence (86 aa):
MEEERNTYLDELSGDGCRIGGYPIFVQYGPRENEELRTFDTLLLQLDCEYECDLMFGDGGIANFFINEEDLKKLDFTKVLYNWDCC

pLDDT: mean 93.59, std 6.02, range [68.5, 98.75]